Protein AF-A0A2X3K5K3-F1 (afdb_monomer)

Sequence (64 aa):
MASGGMGDVLSGIIGALLGQKLSPYDAACAGCVAHGAAADVLAARFGNARDAGNRSLFHATAYC

Nearest PDB structures (foldseek):
  3mbj-assembly1_A  TM=6.856E-01  e=9.238E+00  Bacteroides thetaiotaomicron VPI-5482
  4tsk-assembly1_A  TM=5.155E-01  e=5.376E+00  Alicyclobacillus acidocaldarius subsp. acidocaldarius DSM 446

InterPro domains:
  IPR000631 ATP/ADP-dependent (S)-NAD(P)H-hydrate dehydratase [PF01256] (1-48)
  IPR000631 ATP/ADP-dependent (S)-NAD(P)H-hydrate dehydratase [PS51383] (1-64)
  IPR017953 Carbohydrate kinase, predicted, conserved site [PS01050] (4-14)
  IPR029056 Ribokinase-like [G3DSA:3.40.1190.20] (1-58)
  IPR029056 Ribokinase-like [SSF53613] (1-47)

pLDDT: mean 78.66, std 18.24, range [46.59, 97.19]

Solvent-accessible surface area (backbone atoms only — not comparable to full-atom values): 3923 Å² total; per-residue (Å²): 140,92,60,90,63,56,66,57,54,42,52,50,46,25,51,52,35,44,74,71,69,43,53,73,65,57,16,46,54,53,25,53,51,55,50,50,55,53,48,50,55,47,30,68,75,73,41,66,82,82,71,66,69,83,77,69,83,75,63,69,74,74,79,114

Foldseek 3Di:
DDDPCLVVQLVVQLVVVVVVVDDSVCSNLVSVLVSVVVVQVCCVVPNDPPSVPDDDNPPSVPPD

Mean predicted aligned error: 8.18 Å

Structure (mmCIF, N/CA/C/O backbone):
data_AF-A0A2X3K5K3-F1
#
_entry.id   AF-A0A2X3K5K3-F1
#
loop_
_atom_site.group_PDB
_atom_site.id
_atom_site.type_symbol
_atom_site.label_atom_id
_atom_site.label_alt_id
_atom_site.label_comp_id
_atom_site.label_asym_id
_atom_site.label_entity_id
_atom_site.label_seq_id
_atom_site.pdbx_PDB_ins_code
_atom_site.Cartn_x
_atom_site.Cartn_y
_atom_site.Cartn_z
_atom_site.occupancy
_atom_site.B_iso_or_equiv
_atom_site.auth_seq_id
_atom_site.auth_comp_id
_atom_site.auth_asym_id
_atom_site.auth_atom_id
_atom_site.pdbx_PDB_model_num
ATOM 1 N N . MET A 1 1 ? 11.685 -7.285 -2.476 1.00 56.78 1 MET A N 1
ATOM 2 C CA . MET A 1 1 ? 12.283 -5.929 -2.419 1.00 56.78 1 MET A CA 1
ATOM 3 C C . MET A 1 1 ? 13.139 -5.833 -1.170 1.00 56.78 1 MET A C 1
ATOM 5 O O . MET A 1 1 ? 12.702 -6.321 -0.139 1.00 56.78 1 MET A O 1
ATOM 9 N N . ALA A 1 2 ? 14.334 -5.251 -1.249 1.00 64.25 2 ALA A N 1
ATOM 10 C CA . ALA A 1 2 ? 15.203 -5.044 -0.087 1.00 64.25 2 ALA A CA 1
ATOM 11 C C . ALA A 1 2 ? 16.012 -3.750 -0.270 1.00 64.25 2 ALA A C 1
ATOM 13 O O . ALA A 1 2 ? 17.228 -3.773 -0.420 1.00 64.25 2 ALA A O 1
ATOM 14 N N . SER A 1 3 ? 15.302 -2.622 -0.338 1.00 74.62 3 SER A N 1
ATOM 15 C CA . SER A 1 3 ? 15.896 -1.283 -0.378 1.00 74.62 3 SER A CA 1
ATOM 16 C C . SER A 1 3 ? 15.282 -0.424 0.727 1.00 74.62 3 SER A C 1
ATOM 18 O O . SER A 1 3 ? 14.163 -0.693 1.176 1.00 74.62 3 SER A O 1
ATOM 20 N N . GLY A 1 4 ? 16.009 0.597 1.176 1.00 81.75 4 GLY A N 1
ATOM 21 C CA . GLY A 1 4 ? 15.487 1.572 2.133 1.00 81.75 4 GLY A CA 1
ATOM 22 C C . GLY A 1 4 ? 14.246 2.281 1.581 1.00 81.75 4 GLY A C 1
ATOM 23 O O . GLY A 1 4 ? 14.157 2.535 0.382 1.00 81.75 4 GLY A O 1
ATOM 24 N N . GLY A 1 5 ? 13.274 2.570 2.450 1.00 86.38 5 GLY A N 1
ATOM 25 C CA . GLY A 1 5 ? 12.041 3.285 2.093 1.00 86.38 5 GLY A CA 1
ATOM 26 C C . GLY A 1 5 ? 10.873 2.409 1.627 1.00 86.38 5 GLY A C 1
ATOM 27 O O . GLY A 1 5 ? 9.757 2.898 1.477 1.00 86.38 5 GLY A O 1
ATOM 28 N N . MET A 1 6 ? 11.067 1.097 1.453 1.00 86.69 6 MET A N 1
ATOM 29 C CA . MET A 1 6 ? 9.968 0.218 1.030 1.00 86.69 6 MET A CA 1
ATOM 30 C C . MET A 1 6 ? 8.826 0.135 2.056 1.00 86.69 6 MET A C 1
ATOM 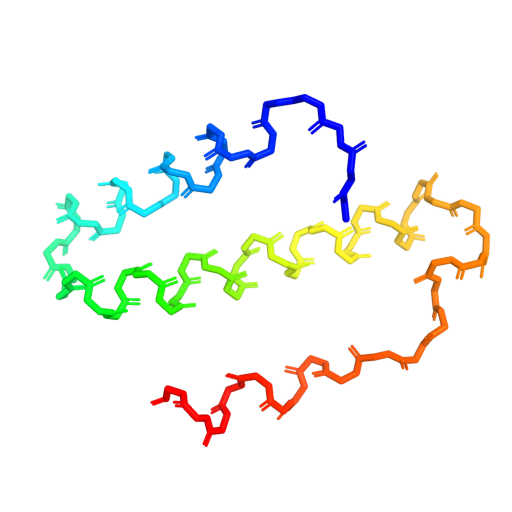32 O O . MET A 1 6 ? 7.655 0.082 1.682 1.00 86.69 6 MET A O 1
ATOM 36 N N . GLY A 1 7 ? 9.167 0.194 3.348 1.00 89.38 7 GLY A N 1
ATOM 37 C CA . GLY A 1 7 ? 8.191 0.260 4.437 1.00 89.38 7 GLY A CA 1
ATOM 38 C C . GLY A 1 7 ? 7.401 1.571 4.467 1.00 89.38 7 GLY A C 1
ATOM 39 O O . GLY A 1 7 ? 6.218 1.551 4.802 1.00 89.38 7 GLY A O 1
ATOM 40 N N . ASP A 1 8 ? 8.009 2.685 4.050 1.00 93.06 8 ASP A N 1
ATOM 41 C CA . ASP A 1 8 ? 7.332 3.986 3.969 1.00 93.06 8 ASP A CA 1
ATOM 42 C C . ASP A 1 8 ? 6.279 3.974 2.858 1.00 93.06 8 ASP A C 1
ATOM 44 O O . ASP A 1 8 ? 5.155 4.438 3.048 1.00 93.06 8 ASP A O 1
ATOM 48 N N . VAL A 1 9 ? 6.606 3.356 1.717 1.00 93.06 9 VAL A N 1
ATOM 49 C CA . VAL A 1 9 ? 5.660 3.157 0.611 1.00 93.06 9 VAL A CA 1
ATOM 50 C C . VAL A 1 9 ? 4.491 2.274 1.048 1.00 93.06 9 VAL A C 1
ATOM 52 O O . VAL A 1 9 ? 3.338 2.648 0.835 1.00 93.06 9 VAL A O 1
ATOM 55 N N . LEU A 1 10 ? 4.757 1.126 1.682 1.00 93.69 10 LEU A N 1
ATOM 56 C CA . LEU A 1 10 ? 3.697 0.247 2.187 1.00 93.69 10 LEU A CA 1
ATOM 57 C C . LEU A 1 10 ? 2.808 0.968 3.213 1.00 93.69 10 LEU A C 1
ATOM 59 O O . LEU A 1 10 ? 1.583 0.910 3.116 1.00 93.69 10 LEU A O 1
ATOM 63 N N . SER A 1 11 ? 3.410 1.694 4.156 1.00 94.31 11 SER A N 1
ATOM 64 C CA . SER A 1 11 ? 2.674 2.445 5.179 1.00 94.31 11 SER A CA 1
ATOM 65 C C . SER A 1 11 ? 1.819 3.559 4.567 1.00 94.31 11 SER A C 1
ATOM 67 O O . SER A 1 11 ? 0.688 3.769 5.001 1.00 94.31 11 SER A O 1
ATOM 69 N N . GLY A 1 12 ? 2.303 4.224 3.513 1.00 95.94 12 GLY A N 1
ATOM 70 C CA . GLY A 1 12 ? 1.530 5.204 2.748 1.00 95.94 12 GLY A CA 1
ATOM 71 C C . GLY A 1 12 ? 0.323 4.593 2.031 1.00 95.94 12 GLY A C 1
ATOM 72 O O . GLY A 1 12 ? -0.765 5.166 2.073 1.00 95.94 12 GLY A O 1
ATOM 73 N N . ILE A 1 13 ? 0.479 3.404 1.433 1.00 96.44 13 ILE A N 1
ATOM 74 C CA . ILE A 1 13 ? -0.629 2.662 0.806 1.00 96.44 13 ILE A CA 1
ATOM 75 C C . ILE A 1 13 ? -1.695 2.317 1.853 1.00 96.44 13 ILE A C 1
ATOM 77 O O . ILE A 1 13 ? -2.875 2.596 1.645 1.00 96.44 13 ILE A O 1
ATOM 81 N N . ILE A 1 14 ? -1.289 1.764 2.998 1.00 96.06 14 ILE A N 1
ATOM 82 C CA . ILE A 1 14 ? -2.212 1.410 4.085 1.00 96.06 14 ILE A CA 1
ATOM 83 C C . ILE A 1 14 ? -2.917 2.664 4.621 1.00 96.06 14 ILE A C 1
ATOM 85 O O . ILE A 1 14 ? -4.135 2.655 4.789 1.00 96.06 14 ILE A O 1
ATOM 89 N N . GLY A 1 15 ? -2.191 3.767 4.828 1.00 97.19 15 GLY A N 1
ATOM 90 C CA . GLY A 1 15 ? -2.766 5.043 5.264 1.00 97.19 15 GLY A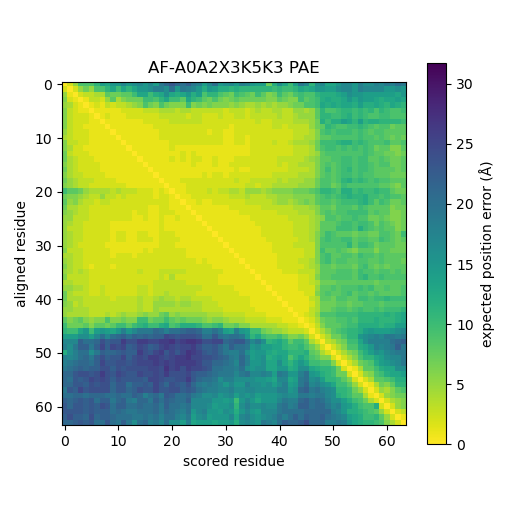 CA 1
ATOM 91 C C . GLY A 1 15 ? -3.813 5.598 4.293 1.00 97.19 15 GLY A C 1
ATOM 92 O O . GLY A 1 15 ? -4.864 6.075 4.724 1.00 97.19 15 GLY A O 1
ATOM 93 N N . ALA A 1 16 ? -3.579 5.475 2.984 1.00 96.88 16 ALA A N 1
ATOM 94 C CA . ALA A 1 16 ? -4.548 5.872 1.965 1.00 96.88 16 ALA A CA 1
ATOM 95 C C . ALA A 1 16 ? -5.820 5.006 2.004 1.00 96.88 16 ALA A C 1
ATOM 97 O O . ALA A 1 16 ? -6.927 5.542 1.937 1.00 96.88 16 ALA A O 1
ATOM 98 N N . LEU A 1 17 ? -5.680 3.687 2.173 1.00 96.44 17 LEU A N 1
ATOM 99 C CA . LEU A 1 17 ? -6.809 2.754 2.285 1.00 96.44 17 LEU A CA 1
ATOM 100 C C . LEU A 1 17 ? -7.622 2.980 3.569 1.00 96.44 17 LEU A C 1
ATOM 102 O O . LEU A 1 17 ? -8.853 2.965 3.542 1.00 96.44 17 LEU A O 1
ATOM 106 N N . LEU A 1 18 ? -6.955 3.283 4.682 1.00 97.06 18 LEU A N 1
ATOM 107 C CA . LEU A 1 18 ? -7.618 3.706 5.918 1.00 97.06 18 LEU A CA 1
ATOM 108 C C . LEU A 1 18 ? -8.404 5.011 5.720 1.00 97.06 18 LEU A C 1
ATOM 110 O O . LEU A 1 18 ? -9.546 5.117 6.166 1.00 97.06 18 LEU A O 1
ATOM 114 N N . GLY A 1 19 ? -7.848 5.983 4.987 1.00 96.88 19 GLY A N 1
ATOM 115 C CA . GLY A 1 19 ? -8.555 7.211 4.597 1.00 96.88 19 GLY A CA 1
ATOM 116 C C . GLY A 1 19 ? -9.803 6.956 3.739 1.00 96.88 19 GLY A C 1
ATOM 117 O O . GLY A 1 19 ? -10.759 7.732 3.777 1.00 96.88 19 GLY A O 1
ATOM 118 N N . GLN A 1 20 ? -9.836 5.828 3.024 1.00 96.62 20 GLN A N 1
ATOM 119 C CA . GLN A 1 20 ? -10.993 5.347 2.262 1.00 96.62 20 GLN A CA 1
ATOM 120 C C . GLN A 1 20 ? -12.008 4.555 3.108 1.00 96.62 20 GLN A C 1
ATOM 122 O O . GLN A 1 20 ? -13.003 4.079 2.566 1.00 96.62 20 GLN A O 1
ATOM 127 N N . LYS A 1 21 ? -11.823 4.485 4.434 1.00 95.88 21 LYS A N 1
ATOM 128 C CA . LYS A 1 21 ? -12.675 3.766 5.399 1.00 95.88 21 LYS A CA 1
ATOM 129 C C . LYS A 1 21 ? -12.632 2.236 5.290 1.00 95.88 21 LYS A C 1
ATOM 131 O O . LYS A 1 21 ? -13.583 1.578 5.710 1.00 95.88 21 LYS A O 1
ATOM 136 N N . LEU A 1 22 ? -11.550 1.656 4.767 1.00 94.75 22 LEU A N 1
ATOM 137 C CA . LEU A 1 22 ? -11.331 0.215 4.910 1.00 94.75 22 LEU A CA 1
ATOM 138 C C . LEU A 1 22 ? -11.047 -0.131 6.376 1.00 94.75 22 LEU A C 1
ATOM 140 O O . LEU A 1 22 ? -10.494 0.684 7.122 1.00 94.75 22 LEU A O 1
ATOM 144 N N . SER A 1 23 ? -11.400 -1.352 6.789 1.00 96.50 23 SER A N 1
ATOM 145 C CA . SER A 1 23 ? -10.982 -1.842 8.100 1.00 96.50 23 SER A CA 1
ATOM 146 C C . SER A 1 23 ? -9.447 -1.918 8.156 1.00 96.50 23 SER A C 1
ATOM 148 O O . SER A 1 23 ? -8.811 -2.146 7.124 1.00 96.50 23 SER A O 1
ATOM 150 N N . PRO A 1 24 ? -8.813 -1.747 9.330 1.00 94.88 24 PRO A N 1
ATOM 151 C CA . PRO A 1 24 ? -7.357 -1.836 9.430 1.00 94.88 24 PRO A CA 1
ATOM 152 C C . PRO A 1 24 ? -6.783 -3.159 8.923 1.00 94.88 24 PRO A C 1
ATOM 154 O O . PRO A 1 24 ? -5.706 -3.172 8.331 1.00 94.88 24 PRO A O 1
ATOM 157 N N . TYR A 1 25 ? -7.518 -4.254 9.119 1.00 94.81 25 TYR A N 1
ATOM 158 C CA . TYR A 1 25 ? -7.130 -5.567 8.624 1.00 94.81 25 TYR A CA 1
ATOM 159 C C . TYR A 1 25 ? -7.188 -5.626 7.092 1.00 94.81 25 TYR A C 1
ATOM 161 O O . TYR A 1 25 ? -6.188 -5.957 6.458 1.00 94.81 25 TYR A O 1
ATOM 169 N N . ASP A 1 26 ? -8.302 -5.196 6.491 1.00 93.50 26 ASP A N 1
ATOM 170 C CA . ASP A 1 26 ? -8.464 -5.200 5.031 1.00 93.50 26 ASP A CA 1
ATOM 171 C C . ASP A 1 26 ? -7.474 -4.251 4.352 1.00 93.50 26 ASP A C 1
ATOM 173 O O . ASP A 1 26 ? -6.886 -4.590 3.327 1.00 93.50 26 ASP A O 1
ATOM 177 N N . ALA A 1 27 ? -7.237 -3.077 4.943 1.00 93.75 27 ALA A N 1
ATOM 178 C CA . ALA A 1 27 ? -6.257 -2.113 4.460 1.00 93.75 27 ALA A CA 1
ATOM 179 C C . ALA A 1 27 ? -4.833 -2.691 4.484 1.00 93.75 27 ALA A C 1
ATOM 181 O O . ALA A 1 27 ? -4.076 -2.488 3.535 1.00 93.75 27 ALA A O 1
ATOM 182 N N . ALA A 1 28 ? -4.470 -3.438 5.531 1.00 93.88 28 ALA A N 1
ATOM 183 C CA . ALA A 1 28 ? -3.172 -4.099 5.624 1.00 93.88 28 ALA A CA 1
ATOM 184 C C . ALA A 1 28 ? -3.036 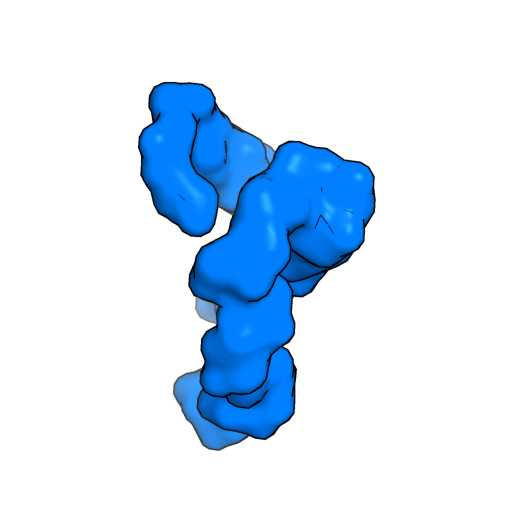-5.249 4.612 1.00 93.88 28 ALA A C 1
ATOM 186 O O . ALA A 1 28 ? -2.035 -5.304 3.893 1.00 93.88 28 ALA A O 1
ATOM 187 N N . CYS A 1 29 ? -4.038 -6.129 4.502 1.00 92.31 29 CYS A N 1
ATOM 188 C CA . CYS A 1 29 ? -4.016 -7.237 3.542 1.00 92.31 29 CYS A CA 1
ATOM 189 C C . CYS A 1 29 ? -3.966 -6.707 2.097 1.00 92.31 29 CYS A C 1
ATOM 191 O O . CYS A 1 29 ? -3.070 -7.072 1.333 1.00 92.31 29 CYS A O 1
ATOM 193 N N . ALA A 1 30 ? -4.857 -5.778 1.735 1.00 91.50 30 ALA A N 1
ATOM 194 C CA . ALA A 1 30 ? -4.883 -5.169 0.406 1.00 91.50 30 ALA A CA 1
ATOM 195 C C . ALA A 1 30 ? -3.606 -4.366 0.112 1.00 91.50 30 ALA A C 1
ATOM 197 O O . ALA A 1 30 ? -3.066 -4.449 -0.993 1.00 91.50 30 ALA A O 1
ATOM 198 N N . GLY A 1 31 ? -3.084 -3.635 1.102 1.00 94.38 31 GLY A N 1
ATOM 199 C CA . GLY A 1 31 ? -1.844 -2.872 0.984 1.00 94.38 31 GLY A CA 1
ATOM 200 C C . GLY A 1 31 ? -0.633 -3.757 0.694 1.00 94.38 31 GLY A C 1
ATOM 201 O O . GLY A 1 31 ? 0.109 -3.477 -0.246 1.00 94.38 31 GLY A O 1
ATOM 202 N N . CYS A 1 32 ? -0.462 -4.859 1.430 1.00 91.31 32 CYS A N 1
ATOM 203 C CA . CYS A 1 32 ? 0.613 -5.829 1.196 1.00 91.31 32 CYS A CA 1
ATOM 204 C C . CYS A 1 32 ? 0.526 -6.475 -0.193 1.00 91.31 32 CYS A C 1
ATOM 206 O O . CYS A 1 32 ? 1.547 -6.597 -0.8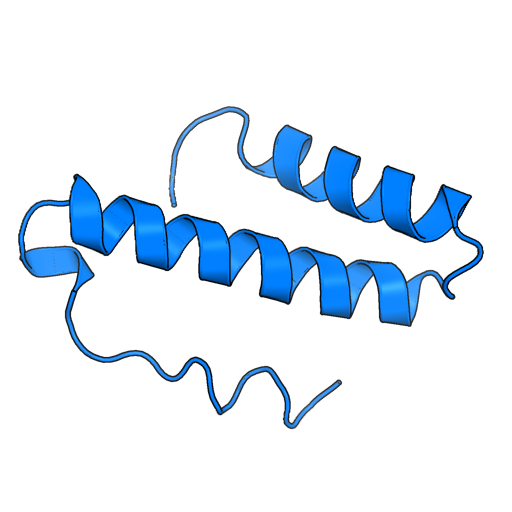72 1.00 91.31 32 CYS A O 1
ATOM 208 N N . VAL A 1 33 ? -0.679 -6.847 -0.639 1.00 89.25 33 VAL A N 1
ATOM 209 C CA . VAL A 1 33 ? -0.894 -7.440 -1.970 1.00 89.25 33 VAL A CA 1
ATOM 210 C C . VAL A 1 33 ? -0.564 -6.4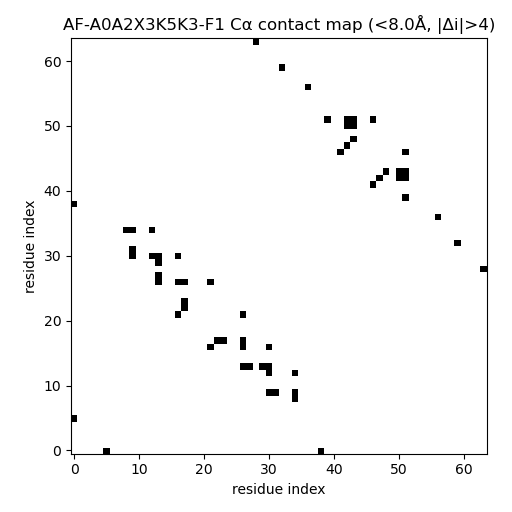38 -3.074 1.00 89.25 33 VAL A C 1
ATOM 212 O O . VAL A 1 33 ? 0.218 -6.751 -3.971 1.00 89.25 33 VAL A O 1
ATOM 215 N N . ALA A 1 34 ? -1.104 -5.219 -2.999 1.00 88.94 34 ALA A N 1
ATOM 216 C CA . ALA A 1 34 ? -0.846 -4.177 -3.990 1.00 88.94 34 ALA A CA 1
ATOM 217 C C . ALA A 1 34 ? 0.645 -3.810 -4.052 1.00 88.94 34 ALA A C 1
ATOM 219 O O . ALA A 1 34 ? 1.214 -3.660 -5.135 1.00 88.94 34 ALA A O 1
ATOM 220 N N . HIS A 1 35 ? 1.292 -3.715 -2.890 1.00 89.75 35 HIS A N 1
ATOM 221 C CA . HIS A 1 35 ? 2.712 -3.417 -2.777 1.00 89.75 35 HIS A CA 1
ATOM 222 C C . HIS A 1 35 ? 3.598 -4.522 -3.373 1.00 89.75 35 HIS A C 1
ATOM 224 O O . HIS A 1 35 ? 4.515 -4.229 -4.140 1.00 89.75 35 HIS A O 1
ATOM 230 N N . GLY A 1 36 ? 3.299 -5.790 -3.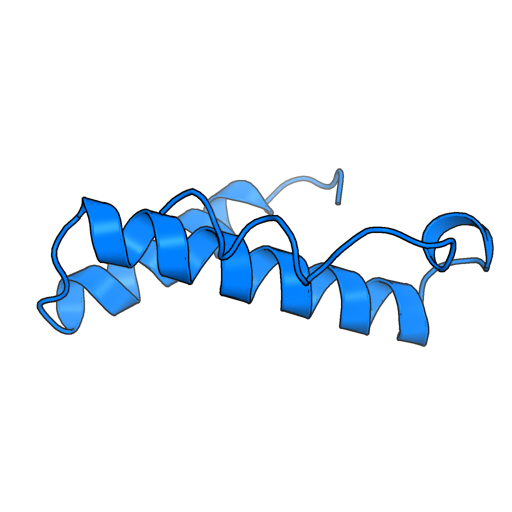072 1.00 84.69 36 GLY A N 1
ATOM 231 C CA . GLY A 1 36 ? 4.006 -6.947 -3.627 1.00 84.69 36 GLY A CA 1
ATOM 232 C C . GLY A 1 36 ? 3.811 -7.090 -5.136 1.00 84.69 36 GLY A C 1
ATOM 233 O O . GLY A 1 36 ? 4.781 -7.252 -5.867 1.00 84.69 36 GLY A O 1
ATOM 234 N N . ALA A 1 37 ? 2.588 -6.917 -5.639 1.00 86.31 37 ALA A N 1
ATOM 235 C CA . ALA A 1 37 ? 2.328 -6.967 -7.077 1.00 86.31 37 ALA A CA 1
ATOM 236 C C . ALA A 1 37 ? 3.083 -5.862 -7.839 1.00 86.31 37 ALA A C 1
ATOM 238 O O . ALA A 1 37 ? 3.640 -6.105 -8.911 1.00 86.31 37 ALA A O 1
ATOM 239 N N . ALA A 1 38 ? 3.154 -4.649 -7.278 1.00 85.94 38 ALA A N 1
ATOM 240 C CA . ALA A 1 38 ? 3.950 -3.566 -7.851 1.00 85.94 38 ALA A CA 1
ATOM 241 C C . ALA A 1 38 ? 5.452 -3.903 -7.867 1.00 85.94 38 ALA A C 1
ATOM 243 O O . ALA A 1 38 ? 6.135 -3.610 -8.852 1.00 85.94 38 ALA A O 1
ATOM 244 N N . ALA A 1 39 ? 5.952 -4.557 -6.813 1.00 84.06 39 ALA A N 1
ATOM 245 C CA . ALA A 1 39 ? 7.317 -5.066 -6.743 1.00 84.06 39 ALA A CA 1
ATOM 246 C C . ALA A 1 39 ? 7.631 -6.040 -7.876 1.00 84.06 39 ALA A C 1
ATOM 248 O O . ALA A 1 39 ? 8.662 -5.907 -8.531 1.00 84.06 39 ALA A O 1
ATOM 249 N N . ASP A 1 40 ? 6.730 -6.991 -8.104 1.00 83.69 40 ASP A N 1
ATOM 250 C CA . ASP A 1 40 ? 6.904 -8.057 -9.084 1.00 83.69 40 ASP A CA 1
ATOM 251 C C . ASP A 1 40 ? 6.886 -7.500 -10.508 1.00 83.69 40 ASP A C 1
ATOM 253 O O . ASP A 1 40 ? 7.723 -7.866 -11.332 1.00 83.69 40 ASP A O 1
ATOM 257 N N . VAL A 1 41 ? 6.000 -6.540 -10.797 1.00 84.62 41 VAL A N 1
ATOM 258 C CA . VAL A 1 41 ? 5.991 -5.827 -12.086 1.00 84.62 41 VAL A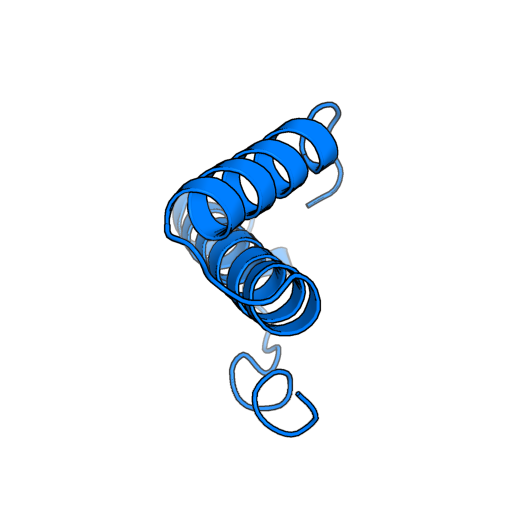 CA 1
ATOM 259 C C . VAL A 1 41 ? 7.298 -5.064 -12.299 1.00 84.62 41 VAL A C 1
ATOM 261 O O . VAL A 1 41 ? 7.840 -5.066 -13.407 1.00 84.62 41 VAL A O 1
ATOM 264 N N . LEU A 1 42 ? 7.820 -4.412 -11.259 1.00 84.31 42 LEU A N 1
ATOM 265 C CA . LEU A 1 42 ? 9.079 -3.677 -11.343 1.00 84.31 42 LEU A CA 1
ATOM 266 C C . LEU A 1 42 ? 10.267 -4.631 -11.542 1.00 84.31 42 LEU A C 1
ATOM 268 O O . LEU A 1 42 ? 11.124 -4.369 -12.383 1.00 84.31 42 LEU A O 1
ATOM 272 N N . ALA A 1 43 ? 10.281 -5.761 -10.834 1.00 83.44 43 ALA A N 1
ATOM 273 C CA . ALA A 1 43 ? 11.279 -6.815 -10.984 1.00 83.44 43 ALA A CA 1
ATOM 274 C C . ALA A 1 43 ? 11.228 -7.456 -12.379 1.00 83.44 43 ALA A C 1
ATOM 276 O O . ALA A 1 43 ? 12.270 -7.700 -12.973 1.00 83.44 43 ALA A O 1
ATOM 277 N N . ALA A 1 44 ? 10.043 -7.647 -12.960 1.00 80.69 44 ALA A N 1
ATOM 278 C CA . ALA A 1 44 ? 9.906 -8.159 -14.323 1.00 80.69 44 ALA A CA 1
ATOM 279 C C . ALA A 1 44 ? 10.412 -7.172 -15.391 1.00 80.69 44 ALA A C 1
ATOM 281 O O . ALA A 1 44 ? 10.876 -7.591 -16.449 1.00 80.69 44 ALA A O 1
ATOM 282 N N . ARG A 1 45 ? 10.314 -5.860 -15.135 1.00 80.19 45 ARG A N 1
ATOM 283 C CA . ARG A 1 45 ? 10.726 -4.806 -16.081 1.00 80.19 45 ARG A CA 1
ATOM 284 C C . ARG A 1 45 ? 12.193 -4.403 -15.950 1.00 80.19 45 ARG A C 1
ATOM 286 O O . ARG A 1 45 ? 12.800 -4.028 -16.947 1.00 80.19 45 ARG A O 1
ATOM 293 N N . PHE A 1 46 ? 12.736 -4.439 -14.736 1.00 80.88 46 PHE A N 1
ATOM 294 C CA . PHE A 1 46 ? 14.046 -3.867 -14.409 1.00 80.88 46 PHE A CA 1
ATOM 295 C C . PHE A 1 46 ? 14.944 -4.794 -13.579 1.00 80.88 46 PHE A C 1
ATOM 297 O O . PHE A 1 46 ? 16.118 -4.488 -13.383 1.00 80.88 46 PHE A O 1
ATOM 304 N N . GLY A 1 47 ? 14.416 -5.907 -13.070 1.00 65.12 47 GLY A N 1
ATOM 305 C CA . GLY A 1 47 ? 15.176 -6.899 -12.320 1.00 65.12 47 GLY A CA 1
ATOM 306 C C . GLY A 1 47 ? 15.952 -7.827 -13.250 1.00 65.12 47 GLY A C 1
ATOM 307 O O . GLY A 1 47 ? 15.471 -8.256 -14.299 1.00 65.12 47 GLY A O 1
ATOM 308 N N . ASN A 1 48 ? 17.174 -8.173 -12.854 1.00 55.16 48 ASN A N 1
ATOM 309 C CA . ASN A 1 48 ? 17.932 -9.231 -13.514 1.00 55.16 48 ASN A CA 1
ATOM 310 C C . ASN A 1 48 ? 17.139 -10.546 -13.388 1.00 55.16 48 ASN A C 1
ATOM 312 O O . ASN A 1 48 ? 16.548 -10.788 -12.339 1.00 55.16 48 ASN A O 1
ATOM 316 N N . ALA A 1 49 ? 17.159 -11.411 -14.413 1.00 53.41 49 ALA A N 1
ATOM 317 C CA . ALA A 1 49 ? 16.303 -12.606 -14.586 1.00 53.41 49 ALA A CA 1
ATOM 318 C C . ALA A 1 49 ? 16.169 -13.591 -13.391 1.00 53.41 49 ALA A C 1
ATOM 320 O O . ALA A 1 49 ? 15.387 -14.536 -13.456 1.00 53.41 49 ALA A O 1
ATOM 321 N N . ARG A 1 50 ? 16.915 -13.391 -12.299 1.00 50.56 50 ARG A N 1
ATOM 322 C CA . ARG A 1 50 ? 16.870 -14.172 -11.057 1.00 50.56 50 ARG A CA 1
ATOM 323 C C . ARG A 1 50 ? 15.630 -13.909 -10.195 1.00 50.56 50 ARG A C 1
ATOM 325 O O . ARG A 1 50 ? 15.251 -14.801 -9.445 1.00 50.56 50 ARG A O 1
ATOM 332 N N . ASP A 1 51 ? 14.968 -12.765 -10.359 1.00 52.28 51 ASP A N 1
ATOM 333 C CA . ASP A 1 51 ? 13.780 -12.415 -9.562 1.00 52.28 51 ASP A CA 1
ATOM 334 C C . ASP A 1 51 ? 12.458 -12.807 -10.254 1.00 52.28 51 ASP A C 1
ATOM 336 O O . ASP A 1 51 ? 11.400 -12.800 -9.632 1.00 52.28 51 ASP A O 1
ATOM 340 N N . ALA A 1 52 ? 12.513 -13.216 -11.529 1.00 52.66 52 ALA A N 1
ATOM 341 C CA . ALA A 1 52 ? 11.345 -13.597 -12.336 1.00 52.66 52 ALA A CA 1
ATOM 342 C C . ALA A 1 52 ? 10.869 -15.050 -12.101 1.00 52.66 52 ALA A C 1
ATOM 344 O O . ALA A 1 52 ? 9.923 -15.525 -12.734 1.00 52.66 52 ALA A O 1
ATOM 345 N N . GLY A 1 53 ? 11.545 -15.789 -11.218 1.00 52.59 53 GLY A N 1
ATOM 346 C CA . GLY A 1 53 ? 11.321 -17.213 -10.999 1.00 52.59 53 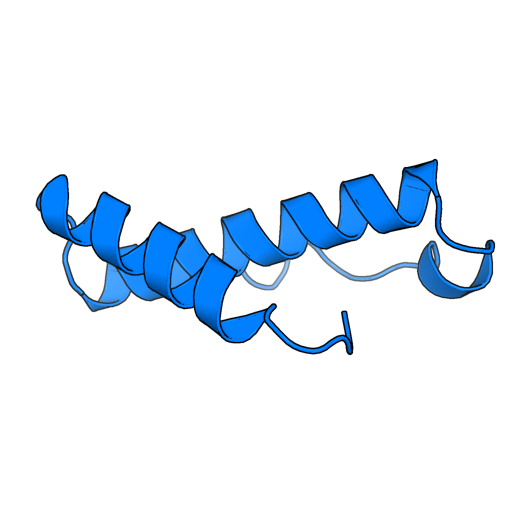GLY A CA 1
ATOM 347 C C . GLY A 1 53 ? 10.190 -17.520 -10.016 1.00 52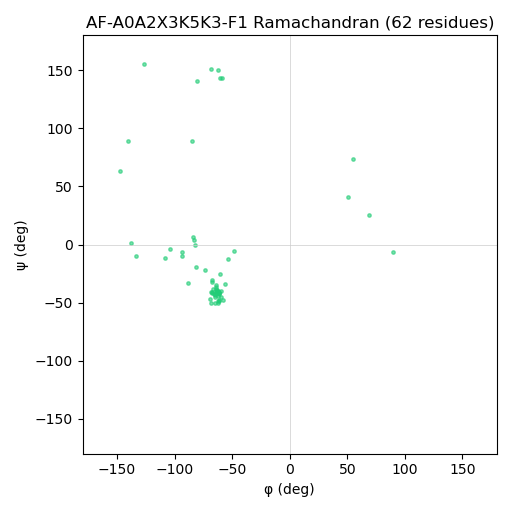.59 53 GLY A C 1
ATOM 348 O O . GLY A 1 53 ? 10.445 -17.742 -8.837 1.00 52.59 53 GLY A O 1
ATOM 349 N N . ASN A 1 54 ? 8.966 -17.641 -10.534 1.00 56.59 54 ASN A N 1
ATOM 350 C CA . ASN A 1 54 ? 7.921 -18.541 -10.023 1.00 56.59 54 ASN A CA 1
ATOM 351 C C . ASN A 1 54 ? 7.529 -18.409 -8.532 1.00 56.59 54 ASN A C 1
ATOM 353 O O . ASN A 1 54 ? 7.818 -19.307 -7.737 1.00 56.59 54 ASN A O 1
ATOM 357 N N . ARG A 1 55 ? 6.800 -17.350 -8.145 1.00 54.62 55 ARG A N 1
ATOM 358 C CA . ARG A 1 55 ? 6.139 -17.286 -6.825 1.00 54.62 55 ARG A CA 1
ATOM 359 C C . ARG A 1 55 ? 4.740 -16.660 -6.874 1.00 54.62 55 ARG A C 1
ATOM 361 O O . ARG A 1 55 ? 4.554 -15.471 -6.684 1.00 54.62 55 ARG A O 1
ATOM 368 N N . SER A 1 56 ? 3.747 -17.520 -7.098 1.00 47.00 56 SER A N 1
ATOM 369 C CA . SER A 1 56 ? 2.560 -17.630 -6.231 1.00 47.00 56 SER A CA 1
ATOM 370 C C . SER A 1 56 ? 1.771 -16.363 -5.849 1.00 47.00 56 SER A C 1
ATOM 372 O O . SER A 1 56 ? 1.264 -16.300 -4.726 1.00 47.00 56 SER A O 1
ATOM 374 N N . LEU A 1 57 ? 1.546 -15.415 -6.767 1.00 50.34 57 LEU A N 1
ATOM 375 C CA . LEU A 1 57 ? 0.545 -14.344 -6.573 1.00 50.34 57 LEU A CA 1
ATOM 376 C C . LEU A 1 57 ? -0.866 -14.880 -6.220 1.00 50.34 57 LEU A C 1
ATOM 378 O O . LEU A 1 57 ? -1.710 -14.127 -5.752 1.00 50.34 57 LEU A O 1
ATOM 382 N N . PHE A 1 58 ? -1.109 -16.185 -6.379 1.00 50.38 58 PHE A N 1
ATOM 383 C CA . PHE A 1 58 ? -2.385 -16.845 -6.099 1.00 50.38 58 PHE A CA 1
ATOM 384 C C . PHE A 1 58 ? -2.551 -17.465 -4.701 1.00 50.38 58 PHE A C 1
ATOM 386 O O . PHE A 1 58 ? -3.651 -17.917 -4.404 1.00 50.38 58 PHE A O 1
ATOM 393 N N . HIS A 1 59 ? -1.526 -17.516 -3.838 1.00 46.59 59 HIS A N 1
ATOM 394 C CA . HIS A 1 59 ? -1.673 -18.163 -2.515 1.00 46.59 59 HIS A CA 1
ATOM 395 C C . HIS A 1 59 ? -1.701 -17.195 -1.321 1.00 46.59 59 HIS A C 1
ATOM 397 O O . HIS A 1 59 ? -2.065 -17.603 -0.219 1.00 46.59 59 HIS A O 1
ATOM 403 N N . ALA A 1 60 ? -1.365 -15.916 -1.528 1.00 47.91 60 ALA A N 1
ATOM 404 C CA . ALA A 1 60 ? -1.489 -14.878 -0.498 1.00 47.91 60 ALA A CA 1
ATOM 405 C C . ALA A 1 60 ? -2.927 -14.332 -0.369 1.00 47.91 60 ALA A C 1
ATOM 407 O O . ALA A 1 60 ? -3.283 -13.792 0.670 1.00 47.91 60 ALA A O 1
ATOM 408 N N . THR A 1 61 ? -3.765 -14.529 -1.391 1.00 51.44 61 THR A N 1
ATOM 409 C CA . THR A 1 61 ? -5.203 -14.199 -1.407 1.00 51.44 61 THR A CA 1
ATOM 410 C C . THR A 1 61 ? -6.097 -15.276 -0.779 1.00 51.44 61 THR A C 1
ATOM 412 O O . THR A 1 61 ? -7.312 -15.155 -0.852 1.00 51.44 61 THR A O 1
ATOM 415 N N . ALA A 1 62 ? -5.525 -16.352 -0.222 1.00 49.62 62 ALA A N 1
ATOM 416 C CA . ALA A 1 62 ? -6.290 -17.470 0.344 1.00 49.62 62 ALA A CA 1
ATOM 417 C C . ALA A 1 62 ? -6.345 -17.486 1.887 1.00 49.62 62 ALA A C 1
ATOM 419 O O . ALA A 1 62 ? -6.987 -18.372 2.448 1.00 49.62 62 ALA A O 1
ATOM 420 N N . TYR A 1 63 ? -5.658 -16.563 2.575 1.00 49.81 63 TYR A N 1
ATOM 421 C CA . TYR A 1 63 ? -5.545 -16.574 4.046 1.00 49.81 63 TYR A CA 1
ATOM 422 C C . TYR A 1 63 ? -5.677 -15.200 4.741 1.00 49.81 63 TYR A C 1
ATOM 424 O O . TYR A 1 63 ? -5.605 -15.152 5.969 1.00 49.81 63 TYR A O 1
ATOM 432 N N . CYS A 1 64 ? -5.900 -14.117 3.990 1.00 50.41 64 CYS A N 1
ATOM 433 C CA . CYS A 1 64 ? -6.887 -13.104 4.374 1.00 50.41 64 CYS A CA 1
ATOM 434 C C . CYS A 1 64 ? -8.114 -13.387 3.480 1.00 50.41 64 CYS A C 1
ATOM 436 O O . CYS A 1 64 ? -9.244 -13.228 3.970 1.00 50.41 64 CYS A O 1
#

Radius of gyration: 12.98 Å; Cα contacts (8 Å, |Δi|>4): 31; chains: 1; bounding box: 31×26×26 Å

Secondary structure (DSSP, 8-state):
--STTHHHHHHHHHHHHHHTT--HHHHHHHHHHHHHHHHHHHHHHHS-TTS-S---TTTGGG--

Organism: Escherichia coli (NCBI:txid562)